Protein AF-W1XC01-F1 (afdb_monomer_lite)

Sequence (54 aa):
MKKLAIAGALMLLAGCAEVENYNNVVKTPAPDWLAGYWQTKGPQSALVSPEAIG

Structure (mmCIF, N/CA/C/O backbone):
data_AF-W1XC01-F1
#
_entry.id   AF-W1XC01-F1
#
loop_
_atom_site.group_PDB
_atom_site.id
_atom_site.type_symbol
_atom_site.label_atom_id
_atom_site.label_alt_id
_atom_site.label_comp_id
_atom_site.label_asym_id
_atom_site.label_entity_id
_atom_site.label_seq_id
_atom_site.pdbx_PDB_ins_code
_atom_site.Cartn_x
_atom_site.Cartn_y
_atom_site.Cartn_z
_atom_site.occupancy
_atom_site.B_iso_or_equiv
_atom_site.auth_seq_id
_atom_site.auth_comp_id
_atom_site.auth_asym_id
_atom_site.auth_atom_id
_atom_site.pdbx_PDB_model_num
ATOM 1 N N . MET A 1 1 ? -26.844 32.902 12.814 1.00 57.84 1 MET A N 1
ATOM 2 C CA . MET A 1 1 ? -26.452 32.348 11.496 1.00 57.84 1 MET A CA 1
ATOM 3 C C . MET A 1 1 ? -24.942 32.124 11.352 1.00 57.84 1 MET A C 1
ATOM 5 O O . MET A 1 1 ? -24.561 31.011 11.037 1.00 57.84 1 MET A O 1
ATOM 9 N N . LYS A 1 2 ? -24.061 33.092 11.663 1.00 60.00 2 LYS A N 1
ATOM 10 C CA . LYS A 1 2 ? -22.592 32.913 11.525 1.00 60.00 2 LYS A CA 1
ATOM 11 C C . LYS A 1 2 ? -21.980 31.801 12.403 1.00 60.00 2 LYS A C 1
ATOM 13 O O . LYS A 1 2 ? -21.114 31.071 11.946 1.00 60.00 2 LYS A O 1
ATOM 18 N N . LYS A 1 3 ? -22.468 31.631 13.639 1.00 65.38 3 LYS A N 1
ATOM 19 C CA . LYS A 1 3 ? -21.980 30.594 14.575 1.00 65.38 3 LYS A CA 1
ATOM 20 C C . LYS A 1 3 ? -22.274 29.162 14.102 1.00 65.38 3 LYS A C 1
ATOM 22 O O . LYS A 1 3 ? -21.484 28.264 14.354 1.00 65.38 3 LYS A O 1
ATOM 27 N N . LEU A 1 4 ? -23.383 28.975 13.382 1.00 73.81 4 LEU A N 1
ATOM 28 C CA . LEU A 1 4 ? -23.769 27.675 12.825 1.00 73.81 4 LEU A CA 1
ATOM 29 C C . LEU A 1 4 ? -22.866 27.278 11.650 1.00 73.81 4 LEU A C 1
ATOM 31 O O . LEU A 1 4 ? -22.513 26.113 11.524 1.00 73.81 4 LEU A O 1
ATOM 35 N N . ALA A 1 5 ? -22.428 28.250 10.844 1.00 73.12 5 ALA A N 1
ATOM 36 C CA . ALA A 1 5 ? -21.490 28.005 9.750 1.00 73.12 5 ALA A CA 1
ATOM 37 C C . ALA A 1 5 ? -20.107 27.547 10.255 1.00 73.12 5 ALA A C 1
ATOM 39 O O . ALA A 1 5 ? -19.515 26.639 9.683 1.00 73.12 5 ALA A O 1
ATOM 40 N N . ILE A 1 6 ? -19.618 28.127 11.358 1.00 74.12 6 ILE A N 1
ATOM 41 C CA . ILE A 1 6 ? -18.326 27.756 11.964 1.00 74.12 6 ILE A CA 1
ATOM 42 C C . ILE A 1 6 ? -18.389 26.353 12.584 1.00 74.12 6 ILE A C 1
ATOM 44 O O . ILE A 1 6 ? -17.484 25.551 12.375 1.00 74.12 6 ILE A O 1
ATOM 48 N N . ALA A 1 7 ? -19.474 26.029 13.294 1.00 73.50 7 ALA A N 1
ATOM 49 C CA . ALA A 1 7 ? -19.679 24.684 13.832 1.00 73.50 7 ALA A CA 1
ATOM 50 C C . ALA A 1 7 ? -19.765 23.626 12.714 1.00 73.50 7 ALA A C 1
ATOM 52 O O . ALA A 1 7 ? -19.169 22.559 12.833 1.00 73.50 7 ALA A O 1
ATOM 53 N N . GLY A 1 8 ? -20.437 23.942 11.600 1.00 74.00 8 GLY A N 1
ATOM 54 C CA . GLY A 1 8 ? -20.483 23.071 10.423 1.00 74.00 8 GLY A CA 1
ATOM 55 C C . GLY A 1 8 ? -19.108 22.845 9.789 1.00 74.00 8 GLY A C 1
ATOM 56 O O . GLY A 1 8 ? -18.764 21.711 9.472 1.00 74.00 8 GLY A O 1
ATOM 57 N N . ALA A 1 9 ? -18.290 23.895 9.668 1.00 69.50 9 ALA A N 1
ATOM 58 C CA . ALA A 1 9 ? -16.935 23.788 9.124 1.00 69.50 9 ALA A CA 1
ATOM 59 C C . ALA A 1 9 ? -16.014 22.906 9.988 1.00 69.50 9 ALA A C 1
ATOM 61 O O . ALA A 1 9 ? -15.240 22.119 9.452 1.00 69.50 9 ALA A O 1
ATOM 62 N N . LEU A 1 10 ? -16.128 22.990 11.318 1.00 66.69 10 LEU A N 1
ATOM 63 C CA . LEU A 1 10 ? -15.347 22.158 12.240 1.00 66.69 10 LEU A CA 1
ATOM 64 C C . LEU A 1 10 ? -15.734 20.674 12.164 1.00 66.69 10 LEU A C 1
ATOM 66 O O . LEU A 1 10 ? -14.857 19.819 12.216 1.00 66.69 10 LEU A O 1
ATOM 70 N N . MET A 1 11 ? -17.021 20.356 11.983 1.00 70.38 11 MET A N 1
ATOM 71 C CA . MET A 1 11 ? -17.458 18.962 11.823 1.00 70.38 11 MET A CA 1
ATOM 72 C C . MET A 1 11 ? -16.991 18.335 10.503 1.00 70.38 11 MET A C 1
ATOM 74 O O . MET A 1 11 ? -16.732 17.137 10.466 1.00 70.38 11 MET A O 1
ATOM 78 N N . LEU A 1 12 ? -16.822 19.125 9.436 1.00 65.56 12 LEU A N 1
ATOM 79 C CA . LEU A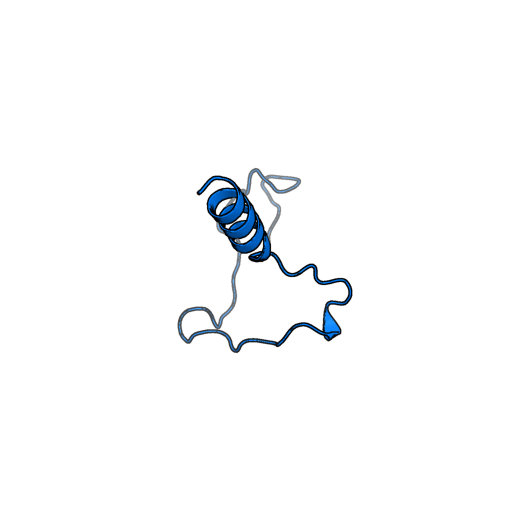 1 12 ? -16.263 18.637 8.167 1.00 65.56 12 LEU A CA 1
ATOM 80 C C . LEU A 1 12 ? -14.779 18.253 8.288 1.00 65.56 12 LEU A C 1
ATOM 82 O O . LEU A 1 12 ? -14.323 17.343 7.601 1.00 65.56 12 LEU A O 1
ATOM 86 N N . LEU A 1 13 ? -14.032 18.918 9.173 1.00 62.75 13 LEU A N 1
ATOM 87 C CA . LEU A 1 13 ? -12.615 18.634 9.424 1.00 62.75 13 LEU A CA 1
ATOM 88 C C . LEU A 1 13 ? -12.393 17.430 10.355 1.00 62.75 13 LEU A C 1
ATOM 90 O O . LEU A 1 13 ? -11.278 16.927 10.438 1.00 62.75 13 LEU A O 1
ATOM 94 N N . ALA A 1 14 ? -13.442 16.928 11.014 1.00 64.12 14 ALA A N 1
ATOM 95 C CA . ALA A 1 14 ? -13.365 15.763 11.899 1.00 64.12 14 ALA A CA 1
ATOM 96 C C . ALA A 1 14 ? -13.253 14.415 11.149 1.00 64.12 14 ALA A C 1
ATOM 98 O O . ALA A 1 14 ? -13.241 13.360 11.777 1.00 64.12 14 ALA A O 1
ATOM 99 N N . GLY A 1 15 ? -13.186 14.430 9.811 1.00 63.72 15 GLY A N 1
ATOM 100 C CA . GLY A 1 15 ? -13.124 13.225 8.976 1.00 63.72 15 GLY A CA 1
ATOM 101 C C . GLY A 1 15 ? -11.798 12.457 9.031 1.00 63.72 15 GLY A C 1
ATOM 102 O O . GLY A 1 15 ? -11.749 11.312 8.591 1.00 63.72 15 GLY A O 1
ATOM 103 N N . CYS A 1 16 ? -10.740 13.048 9.589 1.00 69.38 16 CYS A N 1
ATOM 104 C CA . CYS A 1 16 ? -9.457 12.381 9.788 1.00 69.38 16 CYS A CA 1
ATOM 105 C C . CYS A 1 16 ? -9.251 12.150 11.286 1.00 69.38 16 CYS A C 1
ATOM 107 O O . CYS A 1 16 ? -8.774 13.035 11.992 1.00 69.38 16 CYS A O 1
ATOM 109 N N . ALA A 1 17 ? -9.637 10.972 11.779 1.00 73.38 17 ALA A N 1
ATOM 110 C CA . ALA A 1 17 ? -9.249 10.550 13.118 1.00 73.38 17 ALA A CA 1
ATOM 111 C C . ALA A 1 17 ? -7.734 10.317 13.122 1.00 73.38 17 ALA A C 1
ATOM 113 O O . ALA A 1 17 ? -7.235 9.470 12.377 1.00 73.38 17 ALA A O 1
ATOM 114 N N . GLU A 1 18 ? -7.004 11.090 13.922 1.00 78.25 18 GLU A N 1
ATOM 115 C CA . GLU A 1 18 ? -5.579 10.856 14.127 1.00 78.25 18 GLU A CA 1
ATOM 116 C C . GLU A 1 18 ? -5.383 9.475 14.762 1.00 78.25 18 GLU A C 1
ATOM 118 O O . GLU A 1 18 ? -6.018 9.129 15.760 1.00 78.25 18 GLU A O 1
ATOM 123 N N . VAL A 1 19 ? -4.530 8.659 14.143 1.00 84.94 19 VAL A N 1
ATOM 124 C CA . VAL A 1 19 ? -4.188 7.324 14.634 1.00 84.94 19 VAL A CA 1
ATOM 125 C C . VAL A 1 19 ? -2.792 7.393 15.231 1.00 84.94 19 VAL A C 1
ATOM 127 O O . VAL A 1 19 ? -1.796 7.259 14.526 1.00 84.94 19 VAL A O 1
ATOM 130 N N . GLU A 1 20 ? -2.720 7.572 16.546 1.00 89.81 20 GLU A N 1
ATOM 131 C CA . GLU A 1 20 ? -1.442 7.612 17.271 1.00 89.81 20 GLU A CA 1
ATOM 132 C C . GLU A 1 20 ? -0.816 6.217 17.440 1.00 89.81 20 GLU A C 1
ATOM 134 O O . GLU A 1 20 ? 0.400 6.070 17.547 1.00 89.81 20 GLU A O 1
ATOM 139 N N . ASN A 1 21 ? -1.645 5.168 17.459 1.00 90.69 21 ASN A N 1
ATOM 140 C CA . ASN A 1 21 ? -1.202 3.785 17.608 1.00 90.69 21 ASN A CA 1
ATOM 141 C C . ASN A 1 21 ? -1.947 2.878 16.627 1.00 90.69 21 ASN A C 1
ATOM 143 O O . ASN A 1 21 ? -3.152 2.661 16.753 1.00 90.69 21 ASN A O 1
ATOM 147 N N . TYR A 1 22 ? -1.208 2.305 15.675 1.00 89.19 22 TYR A N 1
ATOM 148 C CA . TYR A 1 22 ? -1.744 1.423 14.636 1.00 89.19 22 TYR A CA 1
ATOM 149 C C . TYR A 1 22 ? -2.510 0.213 15.196 1.00 89.19 22 TYR A C 1
ATOM 151 O O . TYR A 1 22 ? -3.490 -0.225 14.601 1.00 89.19 22 TYR A O 1
ATOM 159 N N . ASN A 1 23 ? -2.127 -0.297 16.371 1.00 93.75 23 ASN A N 1
ATOM 160 C CA . ASN A 1 23 ? -2.806 -1.443 16.986 1.00 93.75 23 ASN A CA 1
ATOM 161 C C . ASN A 1 23 ? -4.231 -1.118 17.453 1.00 93.75 23 ASN A C 1
ATOM 163 O O . ASN A 1 23 ? -5.025 -2.031 17.663 1.00 93.75 23 ASN A O 1
ATOM 167 N N . ASN A 1 24 ? -4.563 0.167 17.596 1.00 91.56 24 ASN A N 1
ATOM 168 C CA . ASN A 1 24 ? -5.904 0.611 17.962 1.00 91.56 24 ASN A CA 1
ATOM 169 C C . ASN A 1 24 ? -6.836 0.712 16.741 1.00 91.56 24 ASN A C 1
ATOM 171 O O . ASN A 1 24 ? -8.025 0.985 16.901 1.00 91.56 24 ASN A O 1
ATOM 175 N N . VAL A 1 25 ? -6.323 0.507 15.522 1.00 90.44 25 VAL A N 1
ATOM 176 C CA . VAL A 1 25 ? -7.122 0.564 14.294 1.00 90.44 25 VAL A CA 1
ATOM 177 C C . VAL A 1 25 ? -7.953 -0.706 14.145 1.00 90.44 25 VAL A C 1
ATOM 179 O O . VAL A 1 25 ? -7.446 -1.826 14.219 1.00 90.44 25 VAL A O 1
ATOM 182 N N . VAL A 1 26 ? -9.245 -0.537 13.861 1.00 91.50 26 VAL A N 1
ATOM 183 C CA . VAL A 1 26 ? -10.138 -1.656 13.548 1.00 91.50 26 VAL A CA 1
ATOM 184 C C . VAL A 1 26 ? -9.754 -2.252 12.192 1.00 91.50 26 VAL A C 1
ATOM 186 O O . VAL A 1 26 ? -9.905 -1.619 11.145 1.00 91.50 26 VAL A O 1
ATOM 189 N N . LYS A 1 27 ? -9.281 -3.502 12.199 1.00 93.12 27 LYS A N 1
ATOM 190 C CA . LYS A 1 27 ? -8.966 -4.244 10.975 1.00 93.12 27 LYS A CA 1
ATOM 191 C C . LYS A 1 27 ? -10.250 -4.580 10.214 1.00 93.12 27 LYS A C 1
ATOM 193 O O . LYS A 1 27 ? -11.003 -5.465 10.612 1.00 93.12 27 LYS A O 1
ATOM 198 N N . THR A 1 28 ? -10.464 -3.897 9.095 1.00 94.19 28 THR A N 1
ATOM 199 C CA . THR A 1 28 ? -11.579 -4.183 8.185 1.00 94.19 28 THR A CA 1
ATOM 200 C C . THR A 1 28 ? -11.207 -5.362 7.275 1.00 94.19 28 THR A C 1
ATOM 202 O O . THR A 1 28 ? -10.105 -5.356 6.717 1.00 94.19 28 THR A O 1
ATOM 205 N N . PRO A 1 29 ? -12.064 -6.390 7.125 1.00 95.81 29 PRO A N 1
ATOM 206 C CA . PRO A 1 29 ? -11.823 -7.481 6.183 1.00 95.81 29 PRO A CA 1
ATOM 207 C C . PRO A 1 29 ? -11.654 -6.966 4.749 1.00 95.81 29 PRO A C 1
ATOM 209 O O . PRO A 1 29 ?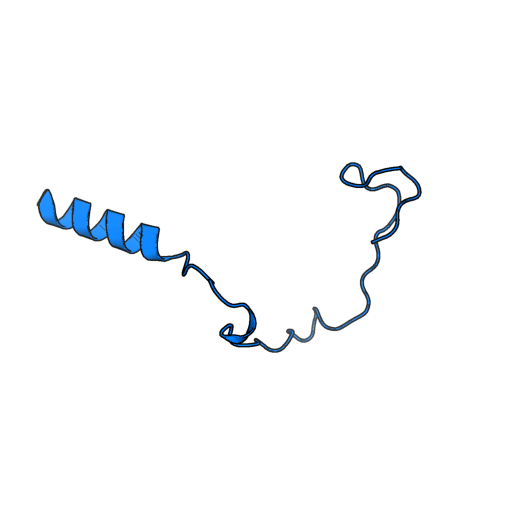 -12.311 -6.005 4.351 1.00 95.81 29 PRO A O 1
ATOM 212 N N . ALA A 1 30 ? -10.786 -7.610 3.968 1.00 96.25 30 ALA A N 1
ATOM 213 C CA . ALA A 1 30 ? -10.645 -7.271 2.556 1.00 96.25 30 ALA A CA 1
ATOM 214 C C . ALA A 1 30 ? -11.936 -7.642 1.799 1.00 96.25 30 ALA A C 1
ATOM 216 O O . ALA A 1 30 ? -12.460 -8.734 2.027 1.00 96.25 30 ALA A O 1
ATOM 217 N N . PRO A 1 31 ? -12.450 -6.778 0.907 1.00 96.81 31 PRO A N 1
ATOM 218 C CA . PRO A 1 31 ? -13.548 -7.151 0.024 1.00 96.81 31 PRO A CA 1
ATOM 219 C C . PRO A 1 31 ? -13.099 -8.227 -0.976 1.00 96.81 31 PRO A C 1
ATOM 221 O O . PRO A 1 31 ? -11.914 -8.317 -1.309 1.00 96.81 31 PRO A O 1
ATOM 224 N N . ASP A 1 32 ? -14.057 -8.994 -1.502 1.00 95.88 32 ASP A N 1
ATOM 225 C CA . ASP A 1 32 ? -13.803 -10.182 -2.338 1.00 95.88 32 ASP A CA 1
ATOM 226 C C . ASP A 1 32 ? -12.901 -9.917 -3.552 1.00 95.88 32 ASP A C 1
ATOM 228 O O . ASP A 1 32 ? -12.119 -10.773 -3.952 1.00 95.88 32 ASP A O 1
ATOM 232 N N . TRP A 1 33 ? -12.981 -8.719 -4.132 1.00 95.81 33 TRP A N 1
ATOM 233 C CA . TRP A 1 33 ? -12.203 -8.335 -5.311 1.00 95.81 33 TRP A CA 1
ATOM 234 C C . TRP A 1 33 ? -10.774 -7.864 -4.994 1.00 95.81 33 TRP A C 1
ATOM 236 O O . TRP A 1 33 ? -9.972 -7.716 -5.914 1.00 95.81 33 TRP A O 1
ATOM 246 N N . LEU A 1 34 ? -10.455 -7.590 -3.723 1.00 97.06 34 LEU A N 1
ATOM 247 C CA . LEU A 1 34 ? -9.164 -7.027 -3.305 1.00 97.06 34 LEU A CA 1
ATOM 248 C C . LEU A 1 34 ? -8.226 -8.082 -2.690 1.00 97.06 34 LEU A C 1
ATOM 250 O O . LEU A 1 34 ? -7.009 -7.891 -2.635 1.00 97.06 34 LEU A O 1
ATOM 254 N N . ALA A 1 35 ? -8.770 -9.200 -2.213 1.00 97.31 35 ALA A N 1
ATOM 255 C CA . ALA A 1 35 ? -7.961 -10.280 -1.667 1.00 97.31 35 ALA A CA 1
ATOM 256 C C . ALA A 1 35 ? -7.121 -10.944 -2.775 1.00 97.31 35 ALA A C 1
ATOM 258 O O . ALA A 1 35 ? -7.657 -11.479 -3.742 1.00 97.31 35 ALA A O 1
ATOM 259 N N . GLY A 1 36 ? -5.795 -10.930 -2.630 1.00 96.06 36 GLY A N 1
ATOM 260 C CA . GLY A 1 36 ? -4.892 -11.543 -3.601 1.00 96.06 36 GLY A CA 1
ATOM 261 C C . GLY A 1 36 ? -3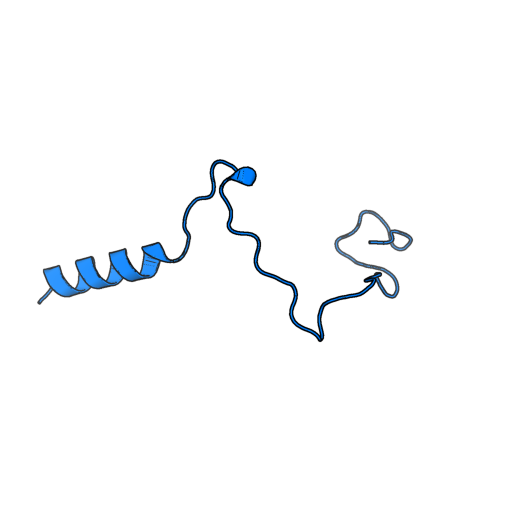.452 -11.060 -3.478 1.00 96.06 36 GLY A C 1
ATOM 262 O O . GLY A 1 36 ? -3.104 -10.318 -2.558 1.00 96.06 36 GLY A O 1
ATOM 263 N N . TYR A 1 37 ? -2.621 -11.494 -4.425 1.00 96.06 37 TYR A N 1
ATOM 264 C CA . TYR A 1 37 ? -1.261 -10.991 -4.596 1.00 96.06 37 TYR A CA 1
ATOM 265 C C . TYR A 1 37 ? -1.257 -9.805 -5.555 1.00 96.06 37 TYR A C 1
ATOM 267 O O . TYR A 1 37 ? -1.879 -9.848 -6.617 1.00 96.06 37 TYR A O 1
ATOM 275 N N . TRP A 1 38 ? -0.512 -8.772 -5.183 1.00 96.25 38 TRP A N 1
ATOM 276 C CA . TRP A 1 38 ? -0.356 -7.545 -5.950 1.00 96.25 38 TRP A CA 1
ATOM 277 C C . TRP A 1 38 ? 1.117 -7.382 -6.301 1.00 96.25 38 TRP A C 1
ATOM 279 O O . TRP A 1 38 ? 1.974 -7.668 -5.470 1.00 96.25 38 TRP A O 1
ATOM 289 N N . GLN A 1 39 ? 1.394 -6.976 -7.538 1.00 97.12 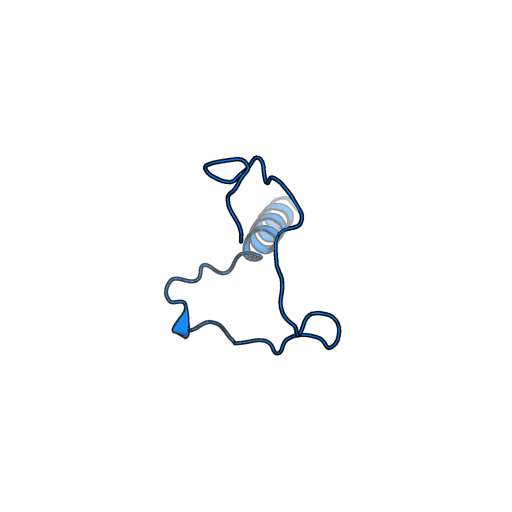39 GLN A N 1
ATOM 290 C CA . GLN A 1 39 ? 2.747 -6.677 -7.987 1.00 97.12 39 GLN A CA 1
ATOM 291 C C . GLN A 1 39 ? 2.705 -5.556 -9.019 1.00 97.12 39 GLN A C 1
ATOM 293 O O . GLN A 1 39 ? 1.809 -5.519 -9.877 1.00 97.12 39 GLN A O 1
ATOM 298 N N . THR A 1 40 ? 3.687 -4.665 -8.966 1.00 97.19 40 THR A N 1
ATOM 299 C CA . THR A 1 40 ? 3.891 -3.658 -10.005 1.00 97.19 40 THR A CA 1
ATOM 300 C C . THR A 1 40 ? 4.053 -4.310 -11.378 1.00 97.19 40 THR A C 1
ATOM 302 O O . THR A 1 40 ? 4.611 -5.400 -11.543 1.00 97.19 40 THR A O 1
ATOM 305 N N . LYS A 1 41 ? 3.539 -3.625 -12.400 1.00 96.50 41 LYS A N 1
ATOM 306 C CA . LYS A 1 41 ? 3.702 -4.025 -13.798 1.00 96.50 41 LYS A CA 1
ATOM 307 C C . LYS A 1 41 ? 4.540 -2.977 -14.511 1.00 96.50 41 LYS A C 1
ATOM 309 O O . LYS A 1 41 ? 4.037 -1.919 -14.875 1.00 96.50 41 LYS A O 1
ATOM 314 N N . GLY A 1 42 ? 5.814 -3.305 -14.708 1.00 97.06 42 GLY A N 1
ATOM 315 C CA . GLY A 1 42 ? 6.793 -2.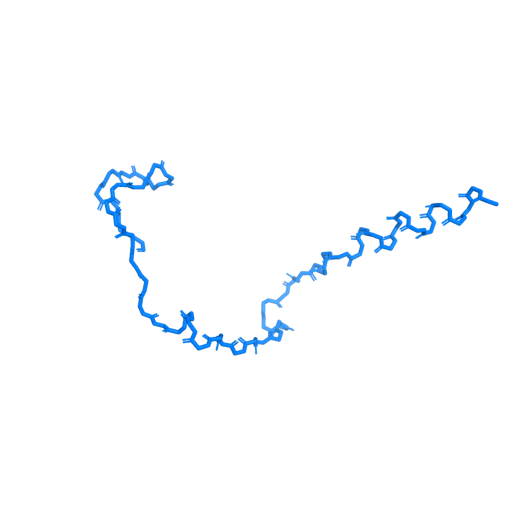425 -15.341 1.00 97.06 42 GLY A CA 1
ATOM 316 C C . GLY A 1 42 ? 7.309 -1.305 -14.424 1.00 97.06 42 GLY A C 1
ATOM 317 O O . GLY A 1 42 ? 6.963 -1.269 -13.238 1.00 97.06 42 GLY A O 1
ATOM 318 N N . PRO A 1 43 ? 8.132 -0.391 -14.974 1.00 98.12 43 PRO A N 1
ATOM 319 C CA . PRO A 1 43 ? 8.789 0.666 -14.210 1.00 98.12 43 PRO A CA 1
ATOM 320 C C . PRO A 1 43 ? 7.808 1.583 -13.480 1.00 98.12 43 PRO A C 1
ATOM 322 O O . PRO A 1 43 ? 6.832 2.053 -14.066 1.00 98.12 43 PRO A O 1
ATOM 325 N N . GLN A 1 44 ? 8.097 1.879 -12.213 1.00 98.31 44 GLN A N 1
ATOM 326 C CA . GLN A 1 44 ? 7.323 2.819 -11.403 1.00 98.31 44 GLN A CA 1
ATOM 327 C C . GLN A 1 44 ? 8.156 4.073 -11.143 1.00 98.31 44 GLN A C 1
ATOM 329 O O . GLN A 1 44 ? 9.178 4.010 -10.466 1.00 98.31 44 GLN A O 1
ATOM 334 N N . SER A 1 45 ? 7.708 5.227 -11.643 1.00 97.38 45 SER A N 1
ATOM 335 C CA . SER A 1 45 ? 8.442 6.499 -11.515 1.00 97.38 45 SER A CA 1
ATOM 336 C C . SER A 1 45 ? 8.616 6.980 -10.071 1.00 97.38 45 SER A C 1
ATOM 338 O O . SER A 1 45 ? 9.494 7.793 -9.804 1.00 97.38 45 SER A O 1
ATOM 340 N N . ALA A 1 46 ? 7.785 6.486 -9.149 1.00 97.62 46 ALA A N 1
ATOM 341 C CA . ALA A 1 46 ? 7.875 6.777 -7.722 1.00 97.62 46 ALA A CA 1
ATOM 342 C C . ALA A 1 46 ? 8.896 5.895 -6.975 1.00 97.62 46 ALA A C 1
ATOM 344 O O . ALA A 1 46 ? 9.167 6.148 -5.802 1.00 97.62 46 ALA A O 1
ATOM 345 N N . LEU A 1 47 ? 9.436 4.854 -7.617 1.00 97.12 47 LEU A N 1
ATOM 346 C CA . LEU A 1 47 ? 10.447 3.980 -7.026 1.00 97.12 47 LEU A CA 1
ATOM 347 C C . LEU A 1 47 ? 11.862 4.442 -7.398 1.00 97.12 47 LEU A C 1
ATOM 349 O O . LEU A 1 47 ? 12.070 5.232 -8.314 1.00 97.12 47 LEU A O 1
ATOM 353 N N . VAL A 1 48 ? 12.850 3.939 -6.658 1.00 97.69 48 VAL A N 1
ATOM 354 C CA . VAL A 1 48 ? 14.251 4.383 -6.742 1.00 97.69 48 VAL A CA 1
ATOM 355 C C . VAL A 1 48 ? 14.929 4.079 -8.089 1.00 97.69 48 VAL A C 1
ATOM 357 O O . VAL A 1 48 ? 15.909 4.737 -8.433 1.00 97.69 48 VAL A O 1
ATOM 360 N N . SER A 1 49 ? 14.426 3.107 -8.859 1.00 97.94 49 SER A N 1
ATOM 361 C CA . SER A 1 49 ? 14.917 2.788 -10.205 1.00 97.94 49 SER A CA 1
ATOM 362 C C . SER A 1 49 ? 13.836 2.119 -11.07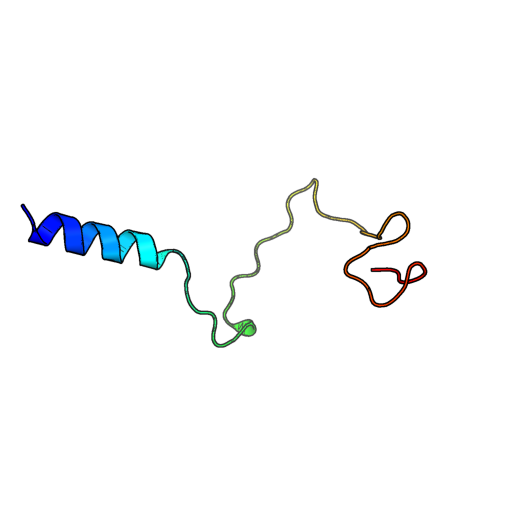5 1.00 97.94 49 SER A C 1
ATOM 364 O O . SER A 1 49 ? 12.833 1.637 -10.536 1.00 97.94 49 SER A O 1
ATOM 366 N N . PRO A 1 50 ? 14.021 2.045 -12.410 1.00 97.94 50 PRO A N 1
ATOM 367 C CA . PRO A 1 50 ? 13.088 1.367 -13.318 1.00 97.94 50 PRO A CA 1
ATOM 368 C C . PRO A 1 50 ? 12.901 -0.136 -13.063 1.00 97.94 50 PRO A C 1
ATOM 370 O O . PRO A 1 50 ? 11.882 -0.700 -13.458 1.00 97.94 50 PRO A O 1
ATOM 373 N N . GLU A 1 51 ? 13.868 -0.786 -12.418 1.00 97.62 51 GLU A N 1
ATOM 374 C CA . GLU A 1 51 ? 13.875 -2.222 -12.118 1.00 97.62 51 GLU A CA 1
ATOM 375 C C . GLU A 1 51 ? 13.200 -2.554 -10.779 1.00 97.62 51 GLU A C 1
ATOM 377 O O . GLU A 1 51 ? 13.029 -3.728 -10.451 1.00 97.62 51 GLU A O 1
ATOM 382 N N . ALA A 1 52 ? 12.832 -1.542 -9.987 1.00 97.81 52 ALA A N 1
ATOM 383 C CA . ALA A 1 52 ? 12.230 -1.739 -8.677 1.00 97.81 52 ALA A CA 1
ATOM 384 C C . ALA A 1 52 ? 10.840 -2.400 -8.772 1.00 97.81 52 ALA A C 1
ATOM 386 O O . ALA A 1 52 ? 9.996 -2.022 -9.589 1.00 97.81 52 ALA A O 1
ATOM 387 N N . ILE A 1 53 ? 10.597 -3.373 -7.890 1.00 97.00 53 ILE A N 1
ATOM 388 C CA . ILE A 1 53 ? 9.347 -4.140 -7.789 1.00 97.00 53 ILE A CA 1
ATOM 389 C C . ILE A 1 53 ? 8.695 -3.833 -6.437 1.00 97.00 53 ILE A C 1
ATOM 391 O O . ILE A 1 53 ? 9.393 -3.754 -5.425 1.00 97.00 53 ILE A O 1
ATOM 395 N N . GLY A 1 54 ? 7.372 -3.670 -6.432 1.00 91.12 54 GLY A N 1
ATOM 396 C CA . GLY A 1 54 ? 6.549 -3.488 -5.233 1.00 91.12 54 GLY A CA 1
ATOM 397 C C . GLY A 1 54 ? 5.227 -4.225 -5.331 1.00 91.12 54 GLY A C 1
ATOM 398 O O . GLY A 1 54 ? 4.963 -4.811 -6.409 1.00 91.12 54 GLY A O 1
#

Organism: NCBI:txid1403943

pLDDT: mean 86.32, std 13.16, range [57.84, 98.31]

Radius of gyration: 20.09 Å; chains: 1; bounding box: 41×44×33 Å

Foldseek 3Di:
DVVVVVVVVVVVVPPDDDDPDPVPDDDDDDPPVGPDDDKDDFADPPDPDRPDMD

InterPro domains:
  IPR038624 YedD-like superfamily [G3DSA:2.40.128.500] (14-54)

Secondary structure (DSSP, 8-state):
-HHHHHHHHHHHHTTS---S-GGGS--PPPPTTT-S-----S--TTSSSTT---